Protein AF-W4LMB6-F1 (afdb_monomer_lite)

Structure (mmCIF, N/CA/C/O backbone):
data_AF-W4LMB6-F1
#
_entry.id   AF-W4LMB6-F1
#
loop_
_atom_site.group_PDB
_atom_site.id
_atom_site.type_symbol
_atom_site.label_atom_id
_atom_site.label_alt_id
_atom_site.label_comp_id
_atom_site.label_asym_id
_atom_site.label_entity_id
_atom_site.label_seq_id
_atom_site.pdbx_PDB_ins_code
_atom_site.Cartn_x
_atom_site.Cartn_y
_atom_site.Cartn_z
_atom_site.occupancy
_atom_site.B_iso_or_equiv
_atom_site.auth_seq_id
_atom_site.auth_comp_id
_atom_site.auth_asym_id
_atom_site.auth_atom_id
_atom_site.pdbx_PDB_model_num
ATOM 1 N N . MET A 1 1 ? -28.292 1.364 27.034 1.00 50.06 1 MET A N 1
ATOM 2 C CA . MET A 1 1 ? -26.909 1.868 27.157 1.00 50.06 1 MET A CA 1
ATOM 3 C C . MET A 1 1 ? -25.836 1.058 26.383 1.00 50.06 1 MET A C 1
ATOM 5 O O . MET A 1 1 ? -24.693 1.109 26.807 1.00 50.06 1 MET A O 1
ATOM 9 N N . PRO A 1 2 ? -26.104 0.370 25.244 1.00 60.03 2 PRO A N 1
ATOM 10 C CA . PRO A 1 2 ? -25.030 -0.256 24.447 1.00 60.03 2 PRO A CA 1
ATOM 11 C C . PRO A 1 2 ? -24.402 0.661 23.374 1.00 60.03 2 PRO A C 1
ATOM 13 O O . PRO A 1 2 ? -23.373 0.307 22.815 1.00 60.03 2 PRO A O 1
ATOM 16 N N . SER A 1 3 ? -24.998 1.826 23.082 1.00 59.38 3 SER A N 1
ATOM 17 C CA . SER A 1 3 ? -24.545 2.710 21.992 1.00 59.38 3 SER A CA 1
ATOM 18 C C . SER A 1 3 ? -23.188 3.367 22.264 1.00 59.38 3 SER A C 1
ATOM 20 O O . SER A 1 3 ? -22.364 3.428 21.360 1.00 59.38 3 SER A O 1
ATOM 22 N N . ASP A 1 4 ? -22.939 3.815 23.500 1.00 62.34 4 ASP A N 1
ATOM 23 C CA . ASP A 1 4 ? -21.721 4.573 23.833 1.00 62.34 4 ASP A CA 1
ATOM 24 C C . ASP A 1 4 ? -20.469 3.681 23.869 1.00 62.34 4 ASP A C 1
ATOM 26 O O . ASP A 1 4 ? -19.385 4.099 23.470 1.00 62.34 4 ASP A O 1
ATOM 30 N N . ALA A 1 5 ? -20.618 2.421 24.294 1.00 66.69 5 ALA A N 1
ATOM 31 C CA . ALA A 1 5 ? -19.507 1.473 24.380 1.00 66.69 5 ALA A CA 1
ATOM 32 C C . ALA A 1 5 ? -18.958 1.094 22.994 1.00 66.69 5 ALA A C 1
ATOM 34 O O . ALA A 1 5 ? -17.744 1.053 22.806 1.00 66.69 5 ALA A O 1
ATOM 35 N N . MET A 1 6 ? -19.842 0.881 22.010 1.00 66.00 6 MET A N 1
ATOM 36 C CA . MET A 1 6 ? -19.422 0.529 20.650 1.00 66.00 6 MET A CA 1
ATOM 37 C C . MET A 1 6 ? -18.790 1.708 19.901 1.00 66.00 6 MET A C 1
ATOM 39 O O . MET A 1 6 ? -17.888 1.495 19.095 1.00 66.00 6 MET A O 1
ATOM 43 N N . SER A 1 7 ? -19.205 2.950 20.184 1.00 70.50 7 SER A N 1
ATOM 44 C CA . SER A 1 7 ? -18.529 4.131 19.630 1.00 70.50 7 SER A CA 1
ATOM 45 C C . SER A 1 7 ? -17.111 4.302 20.181 1.00 70.50 7 SER A C 1
ATOM 47 O O . SER A 1 7 ? -16.213 4.675 19.433 1.00 70.50 7 SER A O 1
ATOM 49 N N . THR A 1 8 ? -16.874 3.974 21.458 1.00 77.75 8 THR A N 1
ATOM 50 C CA . THR A 1 8 ? -15.531 4.040 22.060 1.00 77.75 8 THR A CA 1
ATOM 51 C C . THR A 1 8 ? -14.593 2.973 21.496 1.00 77.75 8 THR A C 1
ATOM 53 O O . THR A 1 8 ? -13.428 3.258 21.226 1.00 77.75 8 THR A O 1
ATOM 56 N N . GLU A 1 9 ? -15.091 1.754 21.284 1.00 79.81 9 GLU A N 1
ATOM 57 C CA . GLU A 1 9 ? -14.325 0.676 20.646 1.00 79.81 9 GLU A CA 1
ATOM 58 C C . GLU A 1 9 ? -13.935 1.046 19.207 1.00 79.81 9 GLU A C 1
ATOM 60 O O . GLU A 1 9 ? -12.780 0.884 18.807 1.00 79.81 9 GLU A O 1
ATOM 65 N N . TYR A 1 10 ? -14.872 1.654 18.472 1.00 80.62 10 TYR A N 1
ATOM 66 C CA . TYR A 1 10 ? -14.645 2.165 17.124 1.00 80.62 10 TYR A CA 1
ATOM 67 C C . TYR A 1 10 ? -13.550 3.248 17.083 1.00 80.62 10 TYR A C 1
ATOM 69 O O . TYR A 1 10 ? -12.602 3.160 16.296 1.00 80.62 10 TYR A O 1
ATOM 77 N N . GLU A 1 11 ? -13.660 4.275 17.931 1.00 82.25 11 GLU A N 1
ATOM 78 C CA . GLU A 1 11 ? -12.673 5.361 18.015 1.00 82.25 11 GLU A CA 1
ATOM 79 C C . GLU A 1 11 ? -11.286 4.834 18.395 1.00 82.25 11 GLU A C 1
ATOM 81 O O . GLU A 1 11 ? -10.291 5.209 17.773 1.00 82.25 11 GLU A O 1
ATOM 86 N N . SER A 1 12 ? -11.219 3.892 19.340 1.00 85.50 12 SER A N 1
ATOM 87 C CA . SER A 1 12 ? -9.957 3.279 19.750 1.00 85.50 12 SER A CA 1
ATOM 88 C C . SER A 1 12 ? -9.284 2.505 18.613 1.00 85.50 12 SER A C 1
ATOM 90 O O . SER A 1 12 ? -8.061 2.585 18.475 1.00 85.50 12 SER A O 1
ATOM 92 N N . ALA A 1 13 ? -10.046 1.774 17.793 1.00 85.81 13 ALA A N 1
ATOM 93 C CA . ALA A 1 13 ? -9.509 1.062 16.635 1.00 85.81 13 ALA A CA 1
ATOM 94 C C . ALA A 1 13 ? -9.001 2.030 15.554 1.00 85.81 13 ALA A C 1
ATOM 96 O O . ALA A 1 13 ? -7.941 1.808 14.964 1.00 85.81 13 ALA A O 1
ATOM 97 N N . LEU A 1 14 ? -9.714 3.137 15.327 1.00 86.06 14 LEU A N 1
ATOM 98 C CA . LEU A 1 14 ? -9.310 4.164 14.366 1.00 86.06 14 LEU A CA 1
ATOM 99 C C . LEU A 1 14 ? -8.040 4.908 14.812 1.00 86.06 14 LEU A C 1
ATOM 101 O O . LEU A 1 14 ? -7.151 5.162 13.993 1.00 86.06 14 LEU A O 1
ATOM 105 N N . ASP A 1 15 ? -7.923 5.219 16.101 1.00 87.88 15 ASP A N 1
ATOM 106 C CA . ASP A 1 15 ? -6.721 5.822 16.678 1.00 87.88 15 ASP A CA 1
ATOM 107 C C . ASP A 1 15 ? -5.532 4.862 16.621 1.00 87.88 15 ASP A C 1
ATOM 109 O O . ASP A 1 15 ? -4.425 5.270 16.255 1.00 87.88 15 ASP A O 1
ATOM 113 N N . HIS A 1 16 ? -5.756 3.573 16.900 1.00 87.75 16 HIS A N 1
ATOM 114 C CA . HIS A 1 16 ? -4.726 2.549 16.761 1.00 87.75 16 HIS A CA 1
ATOM 115 C C . HIS A 1 16 ? -4.237 2.441 15.314 1.00 87.75 16 HIS A C 1
ATOM 117 O O . HIS A 1 16 ? -3.032 2.518 15.070 1.00 87.75 16 HIS A O 1
ATOM 123 N N . TYR A 1 17 ? -5.160 2.358 14.351 1.00 89.62 17 TYR A N 1
ATOM 124 C CA . TYR A 1 17 ? -4.834 2.321 12.926 1.00 89.62 17 TYR A CA 1
ATOM 125 C C . TYR A 1 17 ? -4.057 3.571 12.483 1.00 89.62 17 TYR A C 1
ATOM 127 O O . TYR A 1 17 ? -3.024 3.475 11.818 1.00 89.62 17 TYR A O 1
ATOM 135 N N . THR A 1 18 ? -4.486 4.750 12.936 1.00 88.75 18 THR A N 1
ATOM 136 C CA . THR A 1 18 ? -3.795 6.019 12.670 1.00 88.75 18 THR A CA 1
ATOM 137 C C . THR A 1 18 ? -2.376 6.021 13.243 1.00 88.75 18 THR A C 1
ATOM 139 O O . THR A 1 18 ? -1.437 6.479 12.584 1.00 88.75 18 THR A O 1
ATOM 142 N N . PHE A 1 19 ? -2.196 5.505 14.460 1.00 88.25 19 PHE A N 1
ATOM 143 C CA . PHE A 1 19 ? -0.904 5.439 15.137 1.00 88.25 19 PHE A CA 1
ATOM 144 C C . PHE A 1 19 ? 0.075 4.504 14.420 1.00 88.25 19 PHE A C 1
ATOM 146 O O . PHE A 1 19 ? 1.196 4.921 14.117 1.00 88.25 19 PHE A O 1
ATOM 153 N N . VAL A 1 20 ? -0.339 3.272 14.100 1.00 88.88 20 VAL A N 1
ATOM 154 C CA . VAL A 1 20 ? 0.537 2.304 13.418 1.00 88.88 20 VAL A CA 1
ATOM 155 C C . VAL A 1 20 ? 0.901 2.778 12.012 1.00 88.88 20 VAL A C 1
ATOM 157 O O . VAL A 1 20 ? 2.073 2.736 11.643 1.00 88.88 20 VAL A O 1
ATOM 160 N N . LEU A 1 21 ? -0.055 3.348 11.267 1.00 87.00 21 LEU A N 1
ATOM 161 C CA . LEU A 1 21 ? 0.188 3.870 9.921 1.00 87.00 21 LEU A CA 1
ATOM 162 C C . LEU A 1 21 ? 1.118 5.093 9.937 1.00 87.00 21 LEU A C 1
ATOM 164 O O . LEU A 1 21 ? 1.965 5.258 9.061 1.00 87.00 21 LEU A O 1
ATOM 168 N N . ARG A 1 22 ? 1.011 5.953 10.957 1.00 85.94 22 ARG A N 1
ATOM 169 C CA . ARG A 1 22 ? 1.934 7.081 11.140 1.00 85.94 22 ARG A CA 1
ATOM 170 C C . ARG A 1 22 ? 3.346 6.606 11.484 1.00 85.94 22 ARG A C 1
ATOM 172 O O . ARG A 1 22 ? 4.308 7.139 10.934 1.00 85.94 22 ARG A O 1
ATOM 179 N N . ASN A 1 23 ? 3.485 5.609 12.350 1.00 81.69 23 ASN A N 1
ATOM 180 C CA . ASN A 1 23 ? 4.799 5.075 12.714 1.00 81.69 23 ASN A CA 1
ATOM 181 C C . ASN A 1 23 ? 5.459 4.318 11.558 1.00 81.69 23 ASN A C 1
ATOM 183 O O . ASN A 1 23 ? 6.680 4.353 11.438 1.00 81.69 23 ASN A O 1
ATOM 187 N N . PHE A 1 24 ? 4.662 3.733 10.661 1.00 77.69 24 PHE A N 1
ATOM 188 C CA . PHE A 1 24 ? 5.144 3.133 9.418 1.00 77.69 24 PHE A CA 1
ATOM 189 C C . PHE A 1 24 ? 5.779 4.167 8.461 1.00 77.69 24 PHE A C 1
ATOM 191 O O . PHE A 1 24 ? 6.682 3.838 7.700 1.00 77.69 24 PHE A O 1
ATOM 198 N N . SER A 1 25 ? 5.354 5.438 8.528 1.00 60.78 25 SER A N 1
ATOM 199 C CA . SER A 1 25 ? 5.779 6.520 7.615 1.00 60.78 25 SER A CA 1
ATOM 200 C C . SER A 1 25 ? 7.073 7.261 8.002 1.00 60.78 25 SER A C 1
ATOM 202 O O . SER A 1 25 ? 7.433 8.259 7.374 1.00 60.78 25 SER A O 1
ATOM 204 N N . SER A 1 26 ? 7.790 6.813 9.036 1.00 53.84 26 SER A N 1
ATOM 205 C CA . SER A 1 26 ? 8.976 7.522 9.536 1.00 53.84 26 SER A CA 1
ATOM 206 C C . SER A 1 26 ? 10.252 6.996 8.877 1.00 53.84 26 SER A C 1
ATOM 208 O O . SER A 1 26 ? 10.733 5.916 9.191 1.00 53.84 26 SER A O 1
ATOM 210 N N . VAL A 1 27 ? 10.767 7.781 7.931 1.00 53.72 27 VAL A N 1
ATOM 211 C CA . VAL A 1 27 ? 12.018 7.596 7.177 1.00 53.72 27 VAL A CA 1
ATOM 212 C C . VAL A 1 27 ? 13.129 6.908 7.985 1.00 53.72 27 VAL A C 1
ATOM 214 O O . VAL A 1 27 ? 13.546 7.439 9.006 1.00 53.72 27 VAL A O 1
ATOM 217 N N . MET A 1 28 ? 13.648 5.806 7.429 1.00 47.78 28 MET A N 1
ATOM 218 C CA . MET A 1 28 ? 14.809 4.999 7.840 1.00 47.78 28 MET A CA 1
ATOM 219 C C . MET A 1 28 ? 14.908 4.613 9.333 1.00 47.78 28 MET A C 1
ATOM 221 O O . MET A 1 28 ? 15.062 5.473 10.198 1.00 47.78 28 MET A O 1
ATOM 225 N N . PRO A 1 29 ? 15.007 3.309 9.649 1.00 61.97 29 PRO A N 1
ATOM 226 C CA . PRO A 1 29 ? 15.225 2.176 8.739 1.00 61.97 29 PRO A CA 1
ATOM 227 C C . PRO A 1 29 ? 13.969 1.751 7.959 1.00 61.97 29 PRO A C 1
ATOM 229 O O . PRO A 1 29 ? 12.874 2.246 8.209 1.00 61.97 29 PRO A O 1
ATOM 232 N N . MET A 1 30 ? 14.158 0.873 6.964 1.00 66.62 30 MET A N 1
ATOM 233 C CA . MET A 1 30 ? 13.052 0.190 6.279 1.00 66.62 30 MET A CA 1
ATOM 234 C C . MET A 1 30 ? 12.097 -0.415 7.321 1.00 66.62 30 MET A C 1
ATOM 236 O O . MET A 1 30 ? 12.593 -0.981 8.302 1.00 66.62 30 MET A O 1
ATOM 240 N N . PRO A 1 31 ? 10.769 -0.314 7.125 1.00 72.44 31 PRO A N 1
ATOM 241 C CA . PRO A 1 31 ? 9.811 -0.898 8.050 1.00 72.44 31 PRO A CA 1
ATOM 242 C C . PRO A 1 31 ? 10.060 -2.395 8.222 1.00 72.44 31 PRO A C 1
ATOM 244 O O . PRO A 1 31 ? 10.365 -3.092 7.253 1.00 72.44 31 PRO A O 1
ATOM 247 N N . THR A 1 32 ? 9.946 -2.889 9.451 1.00 82.12 32 THR A N 1
ATOM 248 C CA . THR A 1 32 ? 10.093 -4.321 9.729 1.00 82.12 32 THR A CA 1
ATOM 249 C C . THR A 1 32 ? 8.855 -5.097 9.282 1.00 82.12 32 THR A C 1
ATOM 251 O O . THR A 1 32 ? 7.757 -4.546 9.176 1.00 82.12 32 THR A O 1
ATOM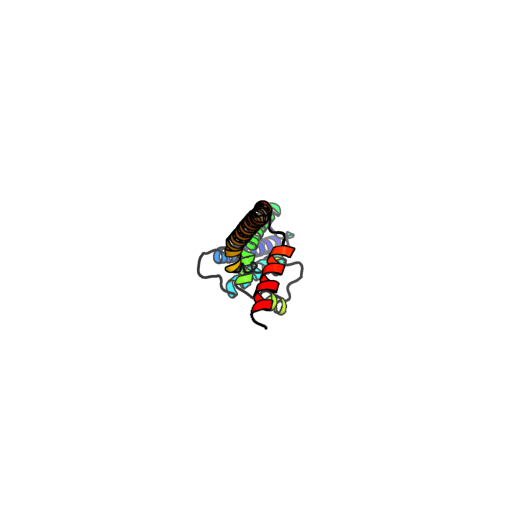 254 N N . GLU A 1 33 ? 9.016 -6.405 9.080 1.00 84.88 33 GLU A N 1
ATOM 255 C CA . GLU A 1 33 ? 7.902 -7.329 8.833 1.00 84.88 33 GLU A CA 1
ATOM 256 C C . GLU A 1 33 ? 6.797 -7.185 9.896 1.00 84.88 33 GLU A C 1
ATOM 258 O O . GLU A 1 33 ? 5.624 -7.046 9.568 1.00 84.88 33 GLU A O 1
ATOM 263 N N . GLU A 1 34 ? 7.156 -7.105 11.178 1.00 86.06 34 GLU A N 1
ATOM 264 C CA . GLU A 1 34 ? 6.181 -6.918 12.262 1.00 86.06 34 GLU A CA 1
ATOM 265 C C . GLU A 1 34 ? 5.385 -5.610 12.128 1.00 86.06 34 GLU A C 1
ATOM 267 O O . GLU A 1 34 ? 4.180 -5.586 12.381 1.00 86.06 34 GLU A O 1
ATOM 272 N N . GLN A 1 35 ? 6.028 -4.524 11.688 1.00 86.19 35 GLN A N 1
ATOM 273 C CA . GLN A 1 35 ? 5.354 -3.245 11.467 1.00 86.19 35 GLN A CA 1
ATOM 274 C C . GLN A 1 35 ? 4.380 -3.326 10.292 1.00 86.19 35 GLN A C 1
ATOM 276 O O . GLN A 1 35 ? 3.241 -2.880 10.424 1.00 86.19 35 GLN A O 1
ATOM 281 N N . ALA A 1 36 ? 4.791 -3.936 9.177 1.00 88.06 36 ALA A N 1
ATOM 282 C CA . ALA A 1 36 ? 3.915 -4.173 8.032 1.00 88.06 36 ALA A CA 1
ATOM 283 C C . ALA A 1 36 ? 2.692 -5.017 8.429 1.00 88.06 36 ALA A C 1
ATOM 285 O O . ALA A 1 36 ? 1.561 -4.636 8.129 1.00 88.06 36 ALA A O 1
ATOM 286 N N . LEU A 1 37 ? 2.898 -6.101 9.185 1.00 87.94 37 LEU A N 1
ATOM 287 C CA . LEU A 1 37 ? 1.811 -6.949 9.675 1.00 87.94 37 LEU A CA 1
ATOM 288 C C . LEU A 1 37 ? 0.871 -6.186 10.616 1.00 87.94 37 LEU A C 1
ATOM 290 O O . LEU A 1 37 ? -0.346 -6.286 10.480 1.00 87.94 37 LEU A O 1
ATOM 294 N N . SER A 1 38 ? 1.418 -5.384 11.536 1.00 88.69 38 SER A N 1
ATOM 295 C CA . SER A 1 38 ? 0.616 -4.602 12.487 1.00 88.69 38 SER A CA 1
ATOM 296 C C . SER A 1 38 ? -0.330 -3.616 11.795 1.00 88.69 38 SER A C 1
ATOM 298 O O . SER A 1 38 ? -1.462 -3.437 12.238 1.00 88.69 38 SER A O 1
ATOM 300 N N . VAL A 1 39 ? 0.094 -3.023 10.674 1.00 90.50 39 VAL A N 1
ATOM 301 C CA . VAL A 1 39 ? -0.733 -2.102 9.883 1.00 90.50 39 VAL A CA 1
ATOM 302 C C . VAL A 1 39 ? -1.889 -2.841 9.204 1.00 90.50 39 VAL A C 1
ATOM 304 O O . VAL A 1 39 ? -3.015 -2.343 9.219 1.00 90.50 39 VAL A O 1
ATOM 307 N N . LEU A 1 40 ? -1.633 -4.028 8.641 1.00 90.50 40 LEU A N 1
ATOM 308 C CA . LEU A 1 40 ? -2.666 -4.842 7.989 1.00 90.50 40 LEU A CA 1
ATOM 309 C C . LEU A 1 40 ? -3.693 -5.357 9.006 1.00 90.50 40 LEU A C 1
ATOM 311 O O . LEU A 1 40 ? -4.893 -5.205 8.791 1.00 90.50 40 LEU A O 1
ATOM 315 N N . LEU A 1 41 ? -3.232 -5.860 10.154 1.00 90.06 41 LEU A N 1
ATOM 316 C CA . LEU A 1 41 ? -4.112 -6.330 11.228 1.00 90.06 41 LEU A CA 1
ATOM 317 C C . LEU A 1 41 ? -4.931 -5.195 11.855 1.00 90.06 41 LEU A C 1
ATOM 319 O O . LEU A 1 41 ? -6.101 -5.386 12.177 1.00 90.06 41 LEU A O 1
ATOM 323 N N . ALA A 1 42 ? -4.362 -3.994 11.996 1.00 89.75 42 ALA A N 1
ATOM 324 C CA . ALA A 1 42 ? -5.121 -2.835 12.464 1.00 89.75 42 ALA A CA 1
ATOM 325 C C . ALA A 1 42 ? -6.246 -2.453 11.486 1.00 89.75 42 ALA A C 1
ATOM 327 O O . ALA A 1 42 ? -7.318 -2.020 11.913 1.00 89.75 42 ALA A O 1
ATOM 328 N N . ARG A 1 43 ? -6.030 -2.642 10.175 1.00 90.31 43 ARG A N 1
ATOM 329 C CA . ARG A 1 43 ? -7.069 -2.419 9.164 1.00 90.31 43 ARG A CA 1
ATOM 330 C C . ARG A 1 43 ? -8.154 -3.496 9.190 1.00 90.31 43 ARG A C 1
ATOM 332 O O . ARG A 1 43 ? -9.324 -3.149 8.997 1.00 90.31 43 ARG A O 1
ATOM 339 N N . ASP A 1 44 ? -7.774 -4.748 9.449 1.00 89.06 44 ASP A N 1
ATOM 340 C CA . ASP A 1 44 ? -8.703 -5.868 9.640 1.00 89.06 44 ASP A CA 1
ATOM 341 C C . ASP A 1 44 ? -9.600 -5.629 10.860 1.00 89.06 44 ASP A C 1
ATOM 343 O O . ASP A 1 44 ? -10.821 -5.676 10.737 1.00 89.06 44 ASP A O 1
ATOM 347 N N . ALA A 1 45 ? -9.019 -5.247 12.003 1.00 86.56 45 ALA A N 1
ATOM 348 C CA . ALA A 1 45 ? -9.774 -4.923 13.214 1.00 86.56 45 ALA A CA 1
ATOM 349 C C . ALA A 1 45 ? -10.813 -3.817 12.964 1.00 86.56 45 ALA A C 1
ATOM 351 O O . ALA A 1 45 ? -11.946 -3.904 13.423 1.00 86.56 45 ALA A O 1
ATOM 352 N N . LEU A 1 46 ? -10.467 -2.802 12.164 1.00 85.50 46 LEU A N 1
ATOM 353 C CA . LEU A 1 46 ? -11.391 -1.724 11.804 1.00 85.50 46 LEU A CA 1
ATOM 354 C C . LEU A 1 46 ? -12.536 -2.188 10.886 1.00 85.50 46 LEU A C 1
ATOM 356 O O . LEU A 1 46 ? -13.596 -1.569 10.860 1.00 85.50 46 LEU A O 1
ATOM 360 N N . ARG A 1 47 ? -12.325 -3.255 10.105 1.00 85.44 47 ARG A N 1
ATOM 361 C CA . ARG A 1 47 ? -13.344 -3.854 9.232 1.00 85.44 47 ARG A CA 1
ATOM 362 C C . ARG A 1 47 ? -14.330 -4.723 10.011 1.00 85.44 47 ARG A C 1
ATOM 364 O O . ARG A 1 47 ? -15.482 -4.813 9.594 1.00 85.44 47 ARG A O 1
ATOM 371 N N . GLU A 1 48 ? -13.900 -5.342 11.107 1.00 83.56 48 GLU A N 1
ATOM 372 C CA . GLU A 1 48 ? -14.772 -6.154 11.966 1.00 83.56 48 GLU A CA 1
ATOM 373 C C . GLU A 1 48 ? -15.822 -5.312 12.705 1.00 83.56 48 GLU A C 1
ATOM 375 O O . GLU A 1 48 ? -16.887 -5.824 13.057 1.00 83.56 48 GLU A O 1
ATOM 380 N N . ILE A 1 49 ? -15.568 -4.012 12.892 1.00 81.06 49 ILE A N 1
ATOM 381 C CA . ILE A 1 49 ? -16.504 -3.120 13.577 1.00 81.06 49 ILE A CA 1
ATOM 382 C C . ILE A 1 49 ? -17.584 -2.624 12.593 1.00 81.06 49 ILE A C 1
ATOM 384 O O . ILE A 1 49 ? -17.254 -2.048 11.551 1.00 81.06 49 ILE A O 1
ATOM 388 N N . PRO A 1 50 ? -18.887 -2.807 12.892 1.00 73.44 50 PRO A N 1
ATOM 389 C CA . PRO A 1 50 ? -19.959 -2.410 11.985 1.00 73.44 50 PRO A CA 1
ATOM 390 C C . PRO A 1 50 ? -19.998 -0.890 11.751 1.00 73.44 50 PRO A C 1
ATOM 392 O O . PRO A 1 50 ? -19.899 -0.121 12.704 1.00 73.44 50 PRO A O 1
ATOM 395 N N . PRO A 1 51 ? -20.264 -0.415 10.521 1.00 66.44 51 PRO A N 1
ATOM 396 C CA . PRO A 1 51 ? -20.316 1.019 10.217 1.00 66.44 51 PRO A CA 1
ATOM 397 C C . PRO A 1 51 ? -21.459 1.761 10.933 1.00 66.44 51 PRO A C 1
ATOM 399 O O . PRO A 1 51 ? -21.415 2.982 11.060 1.00 66.44 51 PRO A O 1
ATOM 402 N N . GLU A 1 52 ? -22.475 1.042 11.421 1.00 67.25 52 GLU A N 1
ATOM 403 C CA . GLU A 1 52 ? -23.585 1.596 12.211 1.00 67.25 52 GLU A CA 1
ATOM 404 C C . GLU A 1 52 ? -23.155 2.091 13.600 1.00 67.25 52 GLU A C 1
ATOM 406 O O . GLU A 1 52 ? -23.888 2.850 14.232 1.00 67.25 52 GLU A O 1
ATOM 411 N N . THR A 1 53 ? -21.971 1.693 14.076 1.00 65.81 53 THR A N 1
ATOM 412 C CA . THR A 1 53 ? -21.434 2.122 15.375 1.00 65.81 53 THR A CA 1
ATOM 413 C C . THR A 1 53 ? -20.594 3.397 15.279 1.00 65.81 53 THR A C 1
ATOM 415 O O . THR A 1 53 ? -20.216 3.959 16.308 1.00 65.81 53 THR A O 1
ATOM 418 N N . ALA A 1 54 ? -20.327 3.881 14.059 1.00 63.47 54 ALA A N 1
ATOM 419 C CA . ALA A 1 54 ? -19.481 5.039 13.825 1.00 63.47 54 ALA A CA 1
ATOM 420 C C . ALA A 1 54 ? -20.231 6.360 14.111 1.00 63.47 54 ALA A C 1
ATOM 422 O O . ALA A 1 54 ? -21.236 6.665 13.454 1.00 63.47 54 ALA A O 1
ATOM 423 N N . PRO A 1 55 ? -19.744 7.199 15.045 1.00 63.31 55 PRO A N 1
ATOM 424 C CA . PRO A 1 55 ? -20.333 8.507 15.297 1.00 63.31 55 PRO A CA 1
ATOM 425 C C . PRO A 1 55 ? -20.113 9.427 14.086 1.00 63.31 55 PRO A C 1
ATOM 427 O O . PRO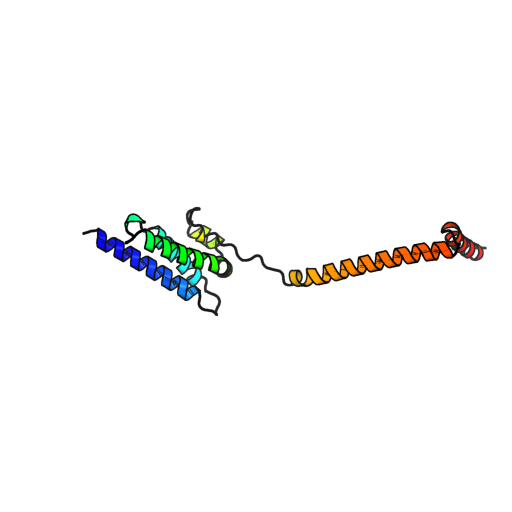 A 1 55 ? -18.988 9.754 13.719 1.00 63.31 55 PRO A O 1
ATOM 430 N N . GLY A 1 56 ? -21.204 9.853 13.440 1.00 69.56 56 GLY A N 1
ATOM 431 C CA . GLY A 1 56 ? -21.142 10.740 12.274 1.00 69.56 56 GLY A CA 1
ATOM 432 C C . GLY A 1 56 ? -20.559 10.058 11.032 1.00 69.56 56 GLY A C 1
ATOM 433 O O . GLY A 1 56 ? -19.447 10.377 10.607 1.00 69.56 56 GLY A O 1
ATOM 434 N N . ALA A 1 57 ? -21.351 9.171 10.417 1.00 68.75 57 ALA A N 1
ATOM 435 C CA . ALA A 1 57 ? -20.979 8.330 9.272 1.00 68.75 57 ALA A CA 1
ATOM 436 C C . ALA A 1 57 ? -20.167 9.046 8.172 1.00 68.75 57 ALA A C 1
ATOM 438 O O . ALA A 1 57 ? -19.224 8.474 7.635 1.00 68.75 57 ALA A O 1
ATOM 439 N N . THR A 1 58 ? -20.482 10.308 7.861 1.00 76.62 58 THR A N 1
ATOM 440 C CA . THR A 1 58 ? -19.785 11.081 6.819 1.00 76.62 58 THR A CA 1
ATOM 441 C C . THR A 1 58 ? -18.370 11.508 7.215 1.00 76.62 58 THR A C 1
ATOM 443 O O . THR A 1 58 ? -17.439 11.335 6.432 1.00 76.62 58 THR A O 1
ATOM 446 N N . ALA A 1 59 ? -18.188 12.077 8.413 1.00 77.19 59 ALA A N 1
ATOM 447 C CA . ALA A 1 59 ? -16.870 12.523 8.880 1.00 77.19 59 ALA A CA 1
ATOM 448 C C . ALA A 1 59 ? -15.937 11.326 9.102 1.00 77.19 59 ALA A C 1
ATOM 450 O O . ALA A 1 59 ? -14.745 11.378 8.800 1.00 77.19 59 ALA A O 1
ATOM 451 N N . TYR A 1 60 ? -16.521 10.228 9.572 1.00 75.75 60 TYR A N 1
ATOM 452 C CA . TYR A 1 60 ? -15.856 8.950 9.701 1.00 75.75 60 TYR A CA 1
ATOM 453 C C . TYR A 1 60 ? -15.416 8.380 8.341 1.00 75.75 60 TYR A C 1
ATOM 455 O O . TYR A 1 60 ? -14.233 8.093 8.159 1.00 75.75 60 TYR A O 1
ATOM 463 N N . ALA A 1 61 ? -16.331 8.268 7.372 1.00 80.00 61 ALA A N 1
ATOM 464 C CA . ALA A 1 61 ? -16.006 7.748 6.046 1.00 80.00 61 ALA A CA 1
ATOM 465 C C . ALA A 1 61 ? -14.891 8.567 5.383 1.00 80.00 61 ALA A C 1
ATOM 467 O O . ALA A 1 61 ? -13.981 7.992 4.793 1.00 80.00 61 ALA A O 1
ATOM 468 N N . ALA A 1 62 ? -14.909 9.894 5.545 1.00 82.88 62 ALA A N 1
ATOM 469 C CA . ALA A 1 62 ? -13.845 10.764 5.055 1.00 82.88 62 ALA A CA 1
ATOM 470 C C . ALA A 1 62 ? -12.475 10.425 5.673 1.00 82.88 62 ALA A C 1
ATOM 472 O O . ALA A 1 62 ? -11.498 10.291 4.939 1.00 82.88 62 ALA A O 1
ATOM 473 N N . ARG A 1 63 ? -12.401 10.221 6.998 1.00 84.25 63 ARG A N 1
ATOM 474 C CA . ARG A 1 63 ? -11.150 9.815 7.663 1.00 84.25 63 ARG A CA 1
ATOM 475 C C . ARG A 1 63 ? -10.673 8.437 7.229 1.00 84.25 63 ARG A C 1
ATOM 477 O O . ARG A 1 63 ? -9.479 8.252 7.023 1.00 84.25 63 ARG A O 1
ATOM 484 N N . LEU A 1 64 ? -11.583 7.473 7.097 1.00 86.50 64 LEU A N 1
ATOM 485 C CA . LEU A 1 64 ? -11.218 6.138 6.633 1.00 86.50 64 LEU A CA 1
ATOM 486 C C . LEU A 1 64 ? -10.648 6.189 5.214 1.00 86.50 64 LEU A C 1
ATOM 488 O O . LEU A 1 64 ? -9.619 5.576 4.961 1.00 86.50 64 LEU A O 1
ATOM 492 N N . ILE A 1 65 ? -11.282 6.949 4.315 1.00 86.44 65 ILE A N 1
ATOM 493 C CA . ILE A 1 65 ? -10.803 7.146 2.942 1.00 86.44 65 ILE A CA 1
ATOM 494 C C . ILE A 1 65 ? -9.399 7.755 2.947 1.00 86.44 65 ILE A C 1
ATOM 496 O O . ILE A 1 65 ? -8.520 7.238 2.267 1.00 86.44 65 ILE A O 1
ATOM 500 N N . GLU A 1 66 ? -9.160 8.797 3.747 1.00 89.31 66 GLU A N 1
ATOM 501 C CA . GLU A 1 66 ? -7.840 9.429 3.864 1.00 89.31 66 GLU A CA 1
ATOM 502 C C . GLU A 1 66 ? -6.769 8.441 4.364 1.00 89.31 66 GLU A C 1
ATOM 504 O O . GLU A 1 66 ? -5.662 8.376 3.824 1.00 89.31 66 GLU A O 1
ATOM 509 N N . LEU A 1 67 ? -7.087 7.640 5.385 1.00 89.69 67 LEU A N 1
ATOM 510 C CA . LEU A 1 67 ? -6.165 6.632 5.910 1.00 89.69 67 LEU A CA 1
ATOM 511 C C . LEU A 1 67 ? -5.921 5.499 4.901 1.00 89.69 67 LEU A C 1
ATOM 513 O O . LEU A 1 67 ? -4.775 5.089 4.724 1.00 89.69 67 LEU A O 1
ATOM 517 N N . ASP A 1 68 ? -6.955 5.047 4.189 1.00 91.00 68 ASP A N 1
ATOM 518 C CA . ASP A 1 68 ? -6.850 4.019 3.149 1.00 91.00 68 ASP A CA 1
ATOM 519 C C . ASP A 1 68 ? -6.032 4.521 1.943 1.00 91.00 68 ASP A C 1
ATOM 521 O O . ASP A 1 68 ? -5.239 3.769 1.371 1.00 91.00 68 ASP A O 1
ATOM 525 N N . GLU A 1 69 ? -6.158 5.796 1.564 1.00 88.94 69 GLU A N 1
ATOM 526 C CA . GLU A 1 69 ? -5.300 6.432 0.555 1.00 88.94 69 GLU A CA 1
ATOM 527 C C . GLU A 1 69 ? -3.836 6.451 0.997 1.00 88.94 69 GLU A C 1
ATOM 529 O O . GLU A 1 69 ? -2.943 6.092 0.225 1.00 88.94 69 GLU A O 1
ATOM 534 N N . ARG A 1 70 ? -3.579 6.802 2.259 1.00 87.88 70 ARG A N 1
ATOM 535 C CA . ARG A 1 70 ? -2.230 6.754 2.832 1.00 87.88 70 ARG A CA 1
ATOM 536 C C . ARG A 1 70 ? -1.691 5.329 2.882 1.00 87.88 70 ARG A C 1
ATOM 538 O O . ARG A 1 70 ? -0.520 5.130 2.578 1.00 87.88 70 ARG A O 1
ATOM 545 N N . LEU A 1 71 ? -2.514 4.334 3.209 1.00 89.88 71 LEU A N 1
ATOM 546 C CA . LEU A 1 71 ? -2.111 2.929 3.184 1.00 89.88 71 LEU A CA 1
ATOM 547 C C . LEU A 1 71 ? -1.716 2.486 1.771 1.00 89.88 71 LEU A C 1
ATOM 549 O O . LEU A 1 71 ? -0.669 1.867 1.602 1.00 89.88 71 LEU A O 1
ATOM 553 N N . LYS A 1 72 ? -2.486 2.869 0.744 1.00 89.31 72 LYS A N 1
ATOM 554 C CA . LYS A 1 72 ? -2.152 2.587 -0.664 1.00 89.31 72 LYS A CA 1
ATOM 555 C C . LYS A 1 72 ? -0.805 3.170 -1.075 1.00 89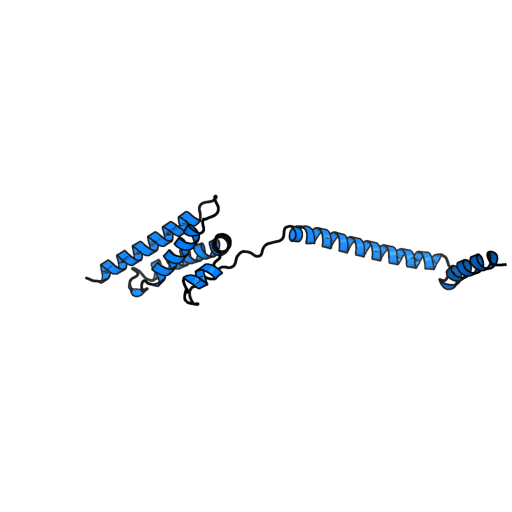.31 72 LYS A C 1
ATOM 557 O O . LYS A 1 72 ? -0.041 2.489 -1.748 1.00 89.31 72 LYS A O 1
ATOM 562 N N . GLN A 1 73 ? -0.484 4.388 -0.636 1.00 87.25 73 GLN A N 1
ATOM 563 C CA . GLN A 1 73 ? 0.824 5.007 -0.898 1.00 87.25 73 GLN A CA 1
ATOM 564 C C . GLN A 1 73 ? 1.992 4.206 -0.300 1.00 87.25 73 GLN A C 1
ATOM 566 O O . GLN A 1 73 ? 3.105 4.275 -0.810 1.00 87.25 73 GLN A O 1
ATOM 571 N N . HIS A 1 74 ? 1.740 3.438 0.761 1.00 86.31 74 HIS A N 1
ATOM 572 C CA . HIS A 1 74 ? 2.733 2.596 1.426 1.00 86.31 74 HIS A CA 1
ATOM 573 C C . HIS A 1 74 ? 2.697 1.133 0.956 1.00 86.31 74 HIS A C 1
ATOM 575 O O . HIS A 1 74 ? 3.511 0.336 1.419 1.00 86.31 74 HIS A O 1
ATOM 581 N N . GLY A 1 75 ? 1.796 0.774 0.034 1.00 86.56 75 GLY A N 1
ATOM 582 C CA . GLY A 1 75 ? 1.586 -0.603 -0.415 1.00 86.56 75 GLY A CA 1
ATOM 583 C C . GLY A 1 75 ? 2.845 -1.255 -0.985 1.00 86.56 75 GLY A C 1
ATOM 584 O O . GLY A 1 75 ? 3.173 -2.378 -0.610 1.00 86.56 75 GLY A O 1
ATOM 585 N N . GLU A 1 76 ? 3.606 -0.527 -1.808 1.00 85.19 76 GLU A N 1
ATOM 586 C CA . GLU A 1 76 ? 4.880 -1.017 -2.358 1.00 85.19 76 GLU A CA 1
ATOM 587 C C . GLU A 1 76 ? 5.904 -1.306 -1.251 1.00 85.19 76 GLU A C 1
ATOM 589 O O . GLU A 1 76 ? 6.588 -2.326 -1.283 1.00 85.19 76 GLU A O 1
ATOM 594 N N . THR A 1 77 ? 5.983 -0.438 -0.238 1.00 84.50 77 THR A N 1
ATOM 595 C CA . THR A 1 77 ? 6.884 -0.610 0.910 1.00 84.50 77 THR A CA 1
ATOM 596 C C . THR A 1 77 ? 6.473 -1.805 1.766 1.00 84.50 77 THR A C 1
ATOM 598 O O . THR A 1 77 ? 7.336 -2.552 2.216 1.00 84.50 77 THR A O 1
ATOM 601 N N . ILE A 1 78 ? 5.168 -2.017 1.968 1.00 86.56 78 ILE A N 1
ATOM 602 C CA . ILE A 1 78 ? 4.624 -3.179 2.687 1.00 86.56 78 ILE A CA 1
ATOM 603 C C . ILE A 1 78 ? 4.962 -4.471 1.933 1.00 86.56 78 ILE A C 1
ATOM 605 O O . ILE A 1 78 ? 5.477 -5.413 2.532 1.00 86.56 78 ILE A O 1
ATOM 609 N N . ALA A 1 79 ? 4.734 -4.497 0.618 1.00 86.06 79 ALA A N 1
ATOM 610 C CA . ALA A 1 79 ? 5.032 -5.653 -0.224 1.00 86.06 79 ALA A CA 1
ATOM 611 C C . ALA A 1 79 ? 6.541 -5.923 -0.372 1.00 86.06 79 ALA A C 1
ATOM 613 O O . ALA A 1 79 ? 6.944 -7.058 -0.606 1.00 86.06 79 ALA A O 1
ATOM 614 N N . ALA A 1 80 ? 7.384 -4.898 -0.223 1.00 81.88 80 ALA A N 1
ATOM 615 C CA . ALA A 1 80 ? 8.837 -5.048 -0.195 1.00 81.88 80 ALA A CA 1
ATOM 616 C C . ALA A 1 80 ? 9.371 -5.493 1.178 1.00 81.88 80 ALA A C 1
ATOM 618 O O . ALA A 1 80 ? 10.401 -6.163 1.239 1.00 81.88 80 ALA A O 1
ATOM 619 N N . ALA A 1 81 ? 8.704 -5.109 2.270 1.00 80.81 81 ALA A N 1
ATOM 620 C CA . ALA A 1 81 ? 9.108 -5.455 3.630 1.00 80.81 81 ALA A CA 1
ATOM 621 C C . ALA A 1 81 ? 8.755 -6.900 4.009 1.00 80.81 81 ALA A C 1
ATOM 623 O O . ALA A 1 81 ? 9.427 -7.460 4.867 1.00 80.81 81 ALA A O 1
ATOM 624 N N . ALA A 1 82 ? 7.726 -7.494 3.394 1.00 79.12 82 ALA A N 1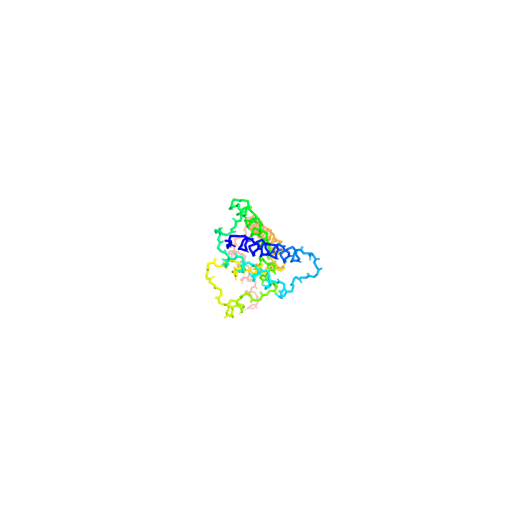
ATOM 625 C CA . ALA A 1 82 ? 7.212 -8.807 3.767 1.00 79.12 82 ALA A CA 1
ATOM 626 C C . ALA A 1 82 ? 6.740 -9.649 2.576 1.00 79.12 82 ALA A C 1
ATOM 628 O O . ALA A 1 82 ? 6.215 -9.140 1.587 1.00 79.12 82 ALA A O 1
ATOM 629 N N . ASN A 1 83 ? 6.835 -10.976 2.713 1.00 84.06 83 ASN A N 1
ATOM 630 C CA . ASN A 1 83 ? 6.255 -11.914 1.753 1.00 84.06 83 ASN A CA 1
ATOM 631 C C . ASN A 1 83 ? 4.741 -12.070 1.988 1.00 84.06 83 ASN A C 1
ATOM 633 O O . ASN A 1 83 ? 4.289 -12.969 2.705 1.00 84.06 83 ASN A O 1
ATOM 637 N N . LEU A 1 84 ? 3.956 -11.195 1.354 1.00 85.19 84 LEU A N 1
ATOM 638 C CA . LEU A 1 84 ? 2.496 -11.187 1.476 1.00 85.19 84 LEU A CA 1
ATOM 639 C C . LEU A 1 84 ? 1.836 -12.497 1.009 1.00 85.19 84 LEU A C 1
ATOM 641 O O . LEU A 1 84 ? 0.784 -12.850 1.536 1.00 85.19 84 LEU A O 1
ATOM 645 N N . ASP A 1 85 ? 2.437 -13.261 0.089 1.00 85.06 85 ASP A N 1
ATOM 646 C CA . ASP A 1 85 ? 1.907 -14.574 -0.317 1.00 85.06 85 ASP A CA 1
ATOM 647 C C . ASP A 1 85 ? 1.973 -15.600 0.825 1.00 85.06 85 ASP A C 1
ATOM 649 O O . ASP A 1 85 ? 1.011 -16.337 1.078 1.00 85.06 85 ASP A O 1
ATOM 653 N N . ALA A 1 86 ? 3.091 -15.627 1.558 1.00 86.12 86 ALA A N 1
ATOM 654 C CA . ALA A 1 86 ? 3.264 -16.507 2.713 1.00 86.12 86 ALA A CA 1
ATOM 655 C C . ALA A 1 86 ? 2.290 -16.148 3.848 1.00 86.12 86 ALA A C 1
ATOM 657 O O . ALA A 1 86 ? 1.724 -17.028 4.506 1.00 86.12 86 ALA A O 1
ATOM 658 N N . TRP A 1 87 ? 2.045 -14.853 4.049 1.00 88.50 87 TRP A N 1
ATOM 659 C CA . TRP A 1 87 ? 1.098 -14.377 5.054 1.00 88.50 87 TRP A CA 1
ATOM 660 C C . TRP A 1 87 ? -0.344 -14.668 4.666 1.00 88.50 87 TRP A C 1
ATOM 662 O O . TRP A 1 87 ? -1.083 -15.204 5.487 1.00 88.50 87 TRP A O 1
ATOM 672 N N . ARG A 1 88 ? -0.732 -14.430 3.406 1.00 88.56 88 ARG A N 1
ATOM 673 C CA . ARG A 1 88 ? -2.063 -14.799 2.901 1.00 88.56 88 ARG A CA 1
ATOM 674 C C . ARG A 1 88 ? -2.334 -16.294 3.043 1.00 88.56 88 ARG A C 1
ATOM 676 O O . ARG A 1 88 ? -3.447 -16.675 3.383 1.00 88.56 88 ARG A O 1
ATOM 683 N N . SER A 1 89 ? -1.319 -17.137 2.861 1.00 87.12 89 SER A N 1
ATOM 684 C CA . SER A 1 89 ? -1.446 -18.589 3.057 1.00 87.12 89 SER A CA 1
ATOM 685 C C . SER A 1 89 ? -1.704 -18.981 4.520 1.00 87.12 89 SER A C 1
ATOM 687 O O . SER A 1 89 ? -2.354 -19.993 4.782 1.00 87.12 89 SER A O 1
ATOM 689 N N . SER A 1 90 ? -1.210 -18.180 5.468 1.00 87.94 90 SER A N 1
ATOM 690 C CA . SER A 1 90 ? -1.308 -18.449 6.909 1.00 87.94 90 SER A CA 1
ATOM 691 C C . SER A 1 90 ? -2.559 -17.827 7.536 1.00 87.94 90 SER A C 1
ATOM 693 O O . SER A 1 90 ? -3.275 -18.496 8.272 1.00 87.94 90 SER A O 1
ATOM 695 N N . VAL A 1 91 ? -2.822 -16.553 7.232 1.00 84.50 91 VAL A N 1
ATOM 696 C CA . VAL A 1 91 ? -3.937 -15.761 7.777 1.00 84.50 91 VAL A CA 1
ATOM 697 C C . VAL A 1 91 ? -5.238 -16.018 7.009 1.00 84.50 91 VAL A C 1
ATOM 699 O O . VAL A 1 91 ? -6.313 -15.894 7.580 1.00 84.50 91 VAL A O 1
ATOM 702 N N . GLN A 1 92 ? -5.147 -16.415 5.733 1.00 85.19 92 GLN A N 1
ATOM 703 C CA . GLN A 1 92 ? -6.286 -16.668 4.840 1.00 85.19 92 GLN A CA 1
ATOM 704 C C . GLN A 1 92 ? -7.314 -15.519 4.823 1.00 85.19 92 GLN A C 1
ATOM 706 O O . GLN A 1 92 ? -8.501 -15.750 5.067 1.00 85.19 92 GLN A O 1
ATOM 711 N N . PRO A 1 93 ? -6.885 -14.272 4.537 1.00 85.69 93 PRO A N 1
ATOM 712 C CA . PRO A 1 93 ? -7.804 -13.145 4.496 1.00 85.69 93 PRO A CA 1
ATOM 713 C C . PRO A 1 93 ? -8.832 -13.311 3.359 1.00 85.69 93 PRO A C 1
ATOM 715 O O . PRO A 1 93 ? -8.504 -13.868 2.302 1.00 85.69 93 PRO A O 1
ATOM 718 N N . PRO A 1 94 ? -10.070 -12.814 3.532 1.00 84.75 94 PRO A N 1
ATOM 719 C CA . PRO A 1 94 ? -11.064 -12.774 2.466 1.00 84.75 94 PRO A CA 1
ATOM 720 C C . PRO A 1 94 ? -10.560 -12.024 1.227 1.00 84.75 94 PRO A C 1
ATOM 722 O O . PRO A 1 94 ? -9.892 -10.998 1.337 1.00 84.75 94 PRO A O 1
ATOM 725 N N . ALA A 1 95 ? -10.971 -12.472 0.037 1.00 82.25 95 ALA A N 1
ATOM 726 C CA . ALA A 1 95 ? -10.567 -11.861 -1.236 1.00 82.25 95 ALA A CA 1
ATOM 727 C C . ALA A 1 95 ? -11.012 -10.391 -1.405 1.00 82.25 95 ALA A C 1
ATOM 729 O O . ALA A 1 95 ? -10.516 -9.686 -2.279 1.00 82.25 95 ALA A O 1
ATOM 730 N N . GLU A 1 96 ? -11.954 -9.917 -0.583 1.00 85.50 96 GLU A N 1
ATOM 731 C CA . GLU A 1 96 ? -12.397 -8.519 -0.566 1.00 85.50 96 GLU A CA 1
ATOM 732 C C . GLU A 1 96 ? -11.403 -7.563 0.120 1.00 85.50 96 GLU A C 1
ATOM 734 O O . GLU A 1 96 ? -11.514 -6.343 -0.035 1.00 85.50 96 GLU A O 1
ATOM 739 N N . PHE A 1 97 ? -10.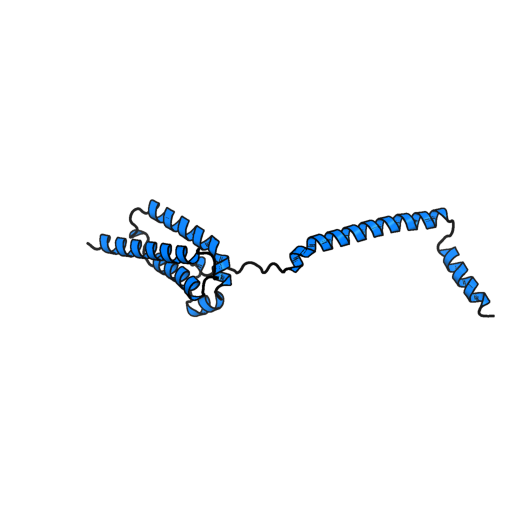414 -8.080 0.854 1.00 89.62 97 PHE A N 1
ATOM 740 C CA . PHE A 1 97 ? -9.468 -7.258 1.604 1.00 89.62 97 PHE A CA 1
ATOM 741 C C . PHE A 1 97 ? -8.280 -6.855 0.729 1.00 89.62 97 PHE A C 1
ATOM 743 O O . PHE A 1 97 ? -7.178 -7.395 0.827 1.00 89.62 97 PHE A O 1
ATOM 750 N N . TRP A 1 98 ? -8.510 -5.865 -0.134 1.00 90.69 98 TRP A N 1
ATOM 751 C CA . TRP A 1 98 ? -7.536 -5.360 -1.111 1.00 90.69 98 TRP A CA 1
ATOM 752 C C . TRP A 1 98 ? -6.158 -5.011 -0.515 1.00 90.69 98 TRP A C 1
ATOM 754 O O . TRP A 1 98 ? -5.154 -5.113 -1.216 1.00 90.69 98 TRP A O 1
ATOM 764 N N . TRP A 1 99 ? -6.083 -4.641 0.768 1.00 91.06 99 TRP A N 1
ATOM 765 C CA . TRP A 1 99 ? -4.827 -4.305 1.450 1.00 91.06 99 TRP A CA 1
ATOM 766 C C . TRP A 1 99 ? -3.881 -5.502 1.650 1.00 91.06 99 TRP A C 1
ATOM 768 O O . TRP A 1 99 ? -2.693 -5.299 1.875 1.00 91.06 99 TRP A O 1
ATOM 778 N N . TRP A 1 100 ? -4.353 -6.745 1.510 1.00 90.81 100 TRP A N 1
ATOM 779 C CA . TRP A 1 100 ? -3.508 -7.950 1.526 1.00 90.81 100 TRP A CA 1
ATOM 780 C C . TRP A 1 100 ? -2.888 -8.296 0.161 1.00 90.81 100 TRP A C 1
ATOM 782 O O . TRP A 1 100 ? -2.076 -9.220 0.055 1.00 90.81 100 TRP A O 1
ATOM 792 N N . HIS A 1 101 ? -3.267 -7.567 -0.890 1.00 89.50 101 HIS A N 1
ATOM 793 C CA . HIS A 1 101 ? -2.905 -7.847 -2.280 1.00 89.50 101 HIS A CA 1
ATOM 794 C C . HIS A 1 101 ? -1.982 -6.778 -2.881 1.00 89.50 101 HIS A C 1
ATOM 796 O O . HIS A 1 101 ? -2.012 -6.541 -4.086 1.00 89.50 101 HIS A O 1
ATOM 802 N N . PHE A 1 102 ? -1.166 -6.116 -2.057 1.00 89.12 102 PHE A N 1
ATOM 803 C CA . PHE A 1 102 ? -0.120 -5.244 -2.582 1.00 89.12 102 PHE A CA 1
ATOM 804 C C . PHE A 1 102 ? 0.951 -6.053 -3.314 1.00 89.12 102 PHE A C 1
ATOM 806 O O . PHE A 1 102 ? 1.339 -7.137 -2.878 1.00 89.12 102 PHE A O 1
ATOM 813 N N . GLU A 1 103 ? 1.446 -5.497 -4.413 1.00 83.56 103 GLU A N 1
ATOM 814 C CA . GLU A 1 103 ? 2.535 -6.075 -5.189 1.00 83.56 103 GLU A CA 1
ATOM 815 C C . GLU A 1 103 ? 3.801 -5.236 -4.987 1.00 83.56 103 GLU A C 1
ATOM 817 O O . GLU A 1 103 ? 3.719 -4.003 -4.909 1.00 83.56 103 GLU A O 1
ATOM 822 N N . PRO A 1 104 ? 4.980 -5.871 -4.874 1.00 76.38 104 PRO A N 1
ATOM 823 C CA . PRO A 1 104 ? 6.227 -5.132 -4.824 1.00 76.38 104 PRO A CA 1
ATOM 824 C C . PRO A 1 104 ? 6.411 -4.386 -6.145 1.00 76.38 104 PRO A C 1
ATOM 826 O O . PRO A 1 104 ? 6.071 -4.900 -7.215 1.00 76.38 104 PRO A O 1
ATOM 829 N N . ALA A 1 105 ? 6.976 -3.179 -6.076 1.00 71.06 105 ALA A N 1
ATOM 830 C CA . ALA A 1 105 ? 7.298 -2.427 -7.279 1.00 71.06 105 ALA A CA 1
ATOM 831 C C . ALA A 1 105 ? 8.130 -3.313 -8.226 1.00 71.06 105 ALA A C 1
ATOM 833 O O . ALA A 1 105 ? 9.070 -3.974 -7.762 1.00 71.06 105 ALA A O 1
ATOM 834 N N . PRO A 1 106 ? 7.817 -3.342 -9.537 1.00 65.88 106 PRO A N 1
ATOM 835 C CA . PRO A 1 106 ? 8.594 -4.119 -10.487 1.00 65.88 106 PRO A CA 1
ATOM 836 C C . PRO A 1 106 ? 10.052 -3.697 -10.355 1.00 65.88 106 PRO A C 1
ATOM 838 O O . PRO A 1 106 ? 10.366 -2.501 -10.375 1.00 65.88 106 PRO A O 1
ATOM 841 N N . THR A 1 107 ? 10.937 -4.673 -10.164 1.00 60.19 107 THR A N 1
ATOM 842 C CA . THR A 1 107 ? 12.366 -4.425 -10.006 1.00 60.19 107 THR A CA 1
ATOM 843 C C . THR A 1 107 ? 12.872 -3.761 -11.279 1.00 60.19 107 THR A C 1
ATOM 845 O O . THR A 1 107 ? 13.159 -4.443 -12.258 1.00 60.19 107 THR A O 1
ATOM 848 N N . LYS A 1 108 ? 12.955 -2.425 -11.295 1.00 57.88 108 LYS A N 1
ATOM 849 C CA . LYS A 1 108 ? 13.590 -1.690 -12.390 1.00 57.88 108 LYS A CA 1
ATOM 850 C C . LYS A 1 108 ? 15.047 -2.112 -12.395 1.00 57.88 108 LYS A C 1
ATOM 852 O O . LYS A 1 108 ? 15.813 -1.728 -11.505 1.00 57.88 108 LYS A O 1
ATOM 857 N N . HIS A 1 109 ? 15.416 -2.968 -13.338 1.00 59.19 109 HIS A N 1
ATOM 858 C CA . HIS A 1 109 ? 16.783 -3.439 -13.436 1.00 59.19 109 HIS A CA 1
ATOM 859 C C . HIS A 1 109 ? 17.673 -2.228 -13.730 1.00 59.19 109 HIS A C 1
ATOM 861 O O . HIS A 1 109 ? 17.311 -1.346 -14.505 1.00 59.19 109 HIS A O 1
ATOM 867 N N . ALA A 1 110 ? 18.855 -2.151 -13.112 1.00 63.47 110 ALA A N 1
ATOM 868 C CA . ALA A 1 110 ? 19.773 -1.024 -13.319 1.00 63.47 110 ALA A CA 1
ATOM 869 C C . ALA A 1 110 ? 20.130 -0.806 -14.808 1.00 63.47 110 ALA A C 1
ATOM 871 O O . ALA A 1 110 ? 20.472 0.307 -15.208 1.00 63.47 110 ALA A O 1
ATOM 872 N N . TRP A 1 111 ? 20.000 -1.863 -15.614 1.00 62.81 111 TRP A N 1
ATOM 873 C CA . TRP A 1 111 ? 20.192 -1.882 -17.060 1.00 62.81 111 TRP A CA 1
ATOM 874 C C . TRP A 1 111 ? 19.091 -1.159 -17.851 1.00 62.81 111 TRP A C 1
ATOM 876 O O . TRP A 1 111 ? 19.418 -0.563 -18.872 1.00 62.81 111 TRP A O 1
ATOM 886 N N . ASP A 1 112 ? 17.863 -1.043 -17.332 1.00 68.94 112 ASP A N 1
ATOM 887 C CA . ASP A 1 112 ? 16.774 -0.292 -17.989 1.00 68.94 112 ASP A CA 1
ATOM 888 C C . ASP A 1 112 ? 17.117 1.202 -18.137 1.00 68.94 112 ASP A C 1
ATOM 890 O O . ASP A 1 112 ? 16.596 1.912 -18.996 1.00 68.94 112 ASP A O 1
ATOM 894 N N . ARG A 1 113 ? 18.036 1.720 -17.309 1.00 70.25 113 ARG A N 1
ATOM 895 C CA . ARG A 1 113 ? 18.533 3.103 -17.423 1.00 70.25 113 ARG A CA 1
ATOM 896 C C . ARG A 1 113 ? 19.488 3.298 -18.602 1.00 70.25 113 ARG A C 1
ATOM 898 O O . ARG A 1 113 ? 19.648 4.425 -19.066 1.00 70.25 113 ARG A O 1
ATOM 905 N N . LEU A 1 114 ? 20.149 2.231 -19.050 1.00 78.69 114 LEU A N 1
ATOM 906 C CA . LEU A 1 114 ? 21.095 2.240 -20.167 1.00 78.69 114 LEU A CA 1
ATOM 907 C C . LEU A 1 114 ? 20.401 2.003 -21.514 1.00 78.69 114 LEU A C 1
ATOM 909 O O . LEU A 1 114 ? 20.979 2.357 -22.542 1.00 78.69 114 LEU A O 1
ATOM 913 N N . ASP A 1 115 ? 19.163 1.502 -21.518 1.00 79.56 115 ASP A N 1
ATOM 914 C CA . ASP A 1 115 ? 18.392 1.215 -22.734 1.00 79.56 115 ASP A CA 1
ATOM 915 C C . ASP A 1 115 ? 18.224 2.429 -23.642 1.00 79.56 115 ASP A C 1
ATOM 917 O O . ASP A 1 115 ? 18.352 2.312 -24.858 1.00 79.56 115 ASP A O 1
ATOM 921 N N . TRP A 1 116 ? 18.007 3.623 -23.080 1.00 82.00 116 TRP A N 1
ATOM 922 C CA . TRP A 1 116 ? 18.005 4.859 -23.870 1.00 82.00 116 TRP A CA 1
ATOM 923 C C . TRP A 1 116 ? 19.323 4.992 -24.629 1.00 82.00 116 TRP A C 1
ATOM 925 O O . TRP A 1 116 ? 19.316 5.142 -25.852 1.00 82.00 116 TRP A O 1
ATOM 935 N N . ILE A 1 117 ? 20.454 4.963 -23.919 1.00 87.69 117 ILE A N 1
ATOM 936 C CA . ILE A 1 117 ? 21.778 5.205 -24.507 1.00 87.69 117 ILE A CA 1
ATOM 937 C C . ILE A 1 117 ? 22.071 4.150 -25.575 1.00 87.69 117 ILE A C 1
ATOM 939 O O . ILE A 1 117 ? 22.539 4.493 -26.659 1.00 87.69 117 ILE A O 1
ATOM 943 N N . TRP A 1 118 ? 21.745 2.888 -25.296 1.00 85.69 118 TRP A N 1
ATOM 944 C CA . TRP A 1 118 ? 21.961 1.780 -26.218 1.00 85.69 118 TRP A CA 1
ATOM 945 C C . TRP A 1 118 ? 21.089 1.873 -27.474 1.00 85.69 118 TRP A C 1
ATOM 947 O O . TRP A 1 118 ? 21.582 1.684 -28.589 1.00 85.69 118 TRP A O 1
ATOM 957 N N . ASN A 1 119 ? 19.819 2.251 -27.321 1.00 85.62 119 ASN A N 1
ATOM 958 C CA . ASN A 1 119 ? 18.916 2.497 -28.443 1.00 85.62 119 ASN A CA 1
ATOM 959 C C . ASN A 1 119 ? 19.377 3.695 -29.282 1.00 85.62 119 ASN A C 1
ATOM 961 O O . ASN A 1 119 ? 19.377 3.619 -30.509 1.00 85.62 119 ASN A O 1
ATOM 965 N N . GLY A 1 120 ? 19.835 4.774 -28.642 1.00 88.56 120 GLY A N 1
ATOM 966 C CA . GLY A 1 120 ? 20.395 5.941 -29.325 1.00 88.56 120 GLY A CA 1
ATOM 967 C C . GLY A 1 120 ? 21.672 5.612 -30.099 1.00 88.56 120 GLY A C 1
ATOM 968 O O . GLY A 1 120 ? 21.804 5.992 -31.263 1.00 88.56 120 GLY A O 1
ATOM 969 N N . LEU A 1 121 ? 22.587 4.853 -29.488 1.00 91.69 121 LEU A N 1
ATOM 970 C CA . LEU A 1 121 ? 23.819 4.397 -30.130 1.00 91.69 121 LEU A CA 1
ATOM 971 C C . LEU A 1 121 ? 23.517 3.497 -31.330 1.00 91.69 121 LEU A C 1
ATOM 973 O O . LEU A 1 121 ? 24.099 3.681 -32.395 1.00 91.69 121 LEU A O 1
ATOM 977 N N . THR A 1 122 ? 22.581 2.560 -31.175 1.00 90.50 122 THR A N 1
ATOM 978 C CA . THR A 1 122 ? 22.189 1.627 -32.236 1.00 90.50 122 THR A CA 1
ATOM 979 C C . THR A 1 122 ? 21.503 2.359 -33.387 1.00 90.50 122 THR A C 1
ATOM 981 O O . THR A 1 122 ? 21.851 2.130 -34.542 1.00 90.50 122 THR A O 1
ATOM 984 N N . ALA A 1 123 ? 20.589 3.290 -33.097 1.00 90.75 123 ALA A N 1
ATOM 985 C CA . ALA A 1 123 ? 19.947 4.126 -34.110 1.00 90.75 123 ALA A CA 1
ATOM 986 C C . ALA A 1 123 ? 20.968 4.995 -34.862 1.00 90.75 123 ALA A C 1
ATOM 988 O O . ALA A 1 123 ? 20.931 5.073 -36.090 1.00 90.75 123 ALA A O 1
ATOM 989 N N . GLY A 1 124 ? 21.919 5.598 -34.141 1.00 91.81 124 GLY A N 1
ATOM 990 C CA . GLY A 1 124 ? 23.013 6.367 -34.732 1.00 91.81 124 GLY A CA 1
ATOM 991 C C . GLY A 1 124 ? 23.930 5.509 -35.605 1.00 91.81 124 GLY A C 1
ATOM 992 O O . GLY A 1 124 ? 24.231 5.886 -36.736 1.00 91.81 124 GLY A O 1
ATOM 993 N N . ALA A 1 125 ? 24.323 4.328 -35.127 1.00 90.12 125 ALA A N 1
ATOM 994 C CA . ALA A 1 125 ? 25.125 3.374 -35.887 1.00 90.12 125 ALA A CA 1
ATOM 995 C C . ALA A 1 125 ? 24.398 2.902 -37.156 1.00 90.12 125 ALA A C 1
ATOM 997 O O . ALA A 1 125 ? 25.015 2.831 -38.218 1.00 90.12 125 ALA A O 1
ATOM 998 N N . LEU A 1 126 ? 23.085 2.654 -37.081 1.00 88.88 126 LEU A N 1
ATOM 999 C CA . LEU A 1 126 ? 22.263 2.315 -38.245 1.00 88.88 126 LEU A CA 1
ATOM 1000 C C . LEU A 1 126 ? 22.194 3.464 -39.254 1.00 88.88 126 LEU A C 1
ATOM 1002 O O . LEU A 1 126 ? 22.346 3.232 -40.450 1.00 88.88 126 LEU A O 1
ATOM 1006 N N . ALA A 1 127 ? 21.989 4.700 -38.792 1.00 88.81 127 ALA A N 1
ATOM 1007 C CA . ALA A 1 127 ? 21.938 5.874 -39.660 1.00 88.81 127 ALA A CA 1
ATOM 1008 C C . ALA A 1 127 ? 23.286 6.131 -40.353 1.00 88.81 127 ALA A C 1
ATOM 1010 O O . ALA A 1 127 ? 23.328 6.447 -41.546 1.00 88.81 127 ALA A O 1
ATOM 1011 N N . LEU A 1 128 ? 24.396 5.939 -39.633 1.00 86.75 128 LEU A N 1
ATOM 1012 C CA . LEU A 1 128 ? 25.739 5.988 -40.207 1.00 86.75 128 LEU A CA 1
ATOM 1013 C C . LEU A 1 128 ? 25.932 4.879 -41.239 1.00 86.75 128 LEU A C 1
ATOM 1015 O O . LEU A 1 128 ? 26.325 5.172 -42.364 1.00 86.75 128 LEU A O 1
ATOM 1019 N N . ALA A 1 129 ? 25.601 3.631 -40.905 1.00 86.12 129 ALA A N 1
ATOM 1020 C CA . ALA A 1 129 ? 25.691 2.512 -41.839 1.00 86.12 129 ALA A CA 1
ATOM 1021 C C . ALA A 1 129 ? 24.866 2.767 -43.113 1.00 86.12 129 ALA A C 1
ATOM 1023 O O . ALA A 1 129 ? 25.377 2.594 -44.217 1.00 86.12 129 ALA A O 1
ATOM 1024 N N . ALA A 1 130 ? 23.634 3.268 -42.980 1.00 84.75 130 ALA A N 1
ATOM 1025 C CA . ALA A 1 130 ? 22.795 3.660 -44.111 1.00 84.75 130 ALA A CA 1
ATOM 1026 C C . ALA A 1 130 ? 23.444 4.769 -44.961 1.00 84.75 130 ALA A C 1
ATOM 1028 O O . ALA A 1 130 ? 23.424 4.698 -46.190 1.00 84.75 130 ALA A O 1
ATOM 1029 N N . SER A 1 131 ? 24.081 5.753 -44.323 1.00 81.31 131 SER A N 1
ATOM 1030 C CA . SER A 1 131 ? 24.796 6.837 -45.012 1.00 81.31 131 SER A CA 1
ATOM 1031 C C . SER A 1 131 ? 26.016 6.322 -45.786 1.00 81.31 131 SER A C 1
ATOM 1033 O O . SER A 1 131 ? 26.234 6.708 -46.935 1.00 81.31 131 SER A O 1
ATOM 1035 N N . PHE A 1 132 ? 26.783 5.399 -45.197 1.00 80.19 132 PHE A N 1
ATOM 1036 C CA . PHE A 1 132 ? 27.912 4.750 -45.867 1.00 80.19 132 PHE A CA 1
ATOM 1037 C C . PHE A 1 132 ? 27.462 3.880 -47.043 1.00 80.19 132 PHE A C 1
ATOM 1039 O O . PHE A 1 132 ? 28.113 3.902 -48.083 1.00 80.19 132 PHE A O 1
ATOM 1046 N N . ILE A 1 133 ? 26.333 3.172 -46.928 1.00 82.06 133 ILE A N 1
ATOM 1047 C CA . ILE A 1 133 ? 25.770 2.375 -48.027 1.00 82.06 133 ILE A CA 1
ATOM 1048 C C . ILE A 1 133 ? 25.489 3.258 -49.252 1.00 82.06 133 ILE A C 1
ATOM 1050 O O . ILE A 1 133 ? 25.886 2.900 -50.360 1.00 82.06 133 ILE A O 1
ATOM 1054 N N . VAL A 1 134 ? 24.877 4.434 -49.070 1.00 73.38 134 VAL A N 1
ATOM 1055 C CA . VAL A 1 134 ? 24.614 5.379 -50.175 1.00 73.38 134 VAL A CA 1
ATOM 1056 C C . VAL A 1 134 ? 25.916 5.846 -50.835 1.00 73.38 134 VAL A C 1
ATOM 1058 O O . VAL A 1 134 ? 26.013 5.855 -52.064 1.00 73.38 134 VAL A O 1
ATOM 1061 N N . GLY A 1 135 ? 26.934 6.176 -50.035 1.00 68.69 135 GLY A N 1
ATOM 1062 C CA . GLY A 1 135 ? 28.248 6.578 -50.544 1.00 68.69 135 GLY A CA 1
ATOM 1063 C C . GLY A 1 135 ? 28.962 5.462 -51.315 1.00 68.69 135 GLY A C 1
ATOM 1064 O O . GLY A 1 135 ? 29.533 5.713 -52.375 1.00 68.69 135 GLY A O 1
ATOM 1065 N N . ILE A 1 136 ? 28.872 4.219 -50.837 1.00 69.00 136 ILE A N 1
ATOM 1066 C CA . ILE A 1 136 ? 29.439 3.038 -51.501 1.00 69.00 136 ILE A CA 1
ATOM 1067 C C . ILE A 1 136 ? 28.761 2.803 -52.859 1.00 69.00 136 ILE A C 1
ATOM 1069 O O . ILE A 1 136 ? 29.454 2.623 -53.860 1.00 69.00 136 ILE A O 1
ATOM 1073 N N . TYR A 1 137 ? 27.427 2.875 -52.932 1.00 68.38 137 TYR A N 1
ATOM 1074 C CA . TYR A 1 137 ? 26.701 2.747 -54.202 1.00 68.38 137 TYR A CA 1
ATOM 1075 C C . TYR A 1 137 ? 27.136 3.795 -55.236 1.00 68.38 137 TYR A C 1
ATOM 1077 O O . TYR A 1 137 ? 27.347 3.462 -56.402 1.00 68.38 137 TYR A O 1
ATOM 1085 N N . GLN A 1 138 ? 27.310 5.053 -54.824 1.00 65.44 138 GLN A N 1
ATOM 1086 C CA . GLN A 1 138 ? 27.743 6.126 -55.724 1.00 65.44 138 GLN A CA 1
ATOM 1087 C C . GLN A 1 138 ? 29.204 5.971 -56.165 1.00 65.44 138 GLN A C 1
ATOM 1089 O O . GLN A 1 138 ? 29.505 6.189 -57.337 1.00 65.44 138 GLN A O 1
ATOM 1094 N N . ALA A 1 139 ? 30.099 5.548 -55.267 1.00 67.00 139 ALA A N 1
ATOM 1095 C CA . ALA A 1 139 ? 31.512 5.321 -55.574 1.00 67.00 139 ALA A CA 1
ATOM 1096 C C . ALA A 1 139 ? 31.719 4.175 -56.581 1.00 67.00 139 ALA A C 1
ATOM 1098 O O . ALA A 1 139 ? 32.531 4.299 -57.498 1.00 67.00 139 ALA A O 1
ATOM 1099 N N . PHE A 1 140 ? 30.933 3.098 -56.480 1.00 61.88 140 PHE A N 1
ATOM 1100 C CA . PHE A 1 140 ? 30.904 2.059 -57.514 1.00 61.88 140 PHE A CA 1
ATOM 1101 C C . PHE A 1 140 ? 30.275 2.559 -58.825 1.00 61.88 140 PHE A C 1
ATOM 1103 O O . PHE A 1 140 ? 30.704 2.157 -59.903 1.00 61.88 140 PHE A O 1
ATOM 1110 N N . SER A 1 141 ? 29.306 3.479 -58.756 1.00 61.41 141 SER A N 1
ATOM 1111 C CA . SER A 1 141 ? 28.635 4.024 -59.942 1.00 61.41 141 SER A CA 1
ATOM 1112 C C . SER A 1 141 ? 29.487 5.016 -60.746 1.00 61.41 141 SER A C 1
ATOM 1114 O O . SER A 1 141 ? 29.339 5.069 -61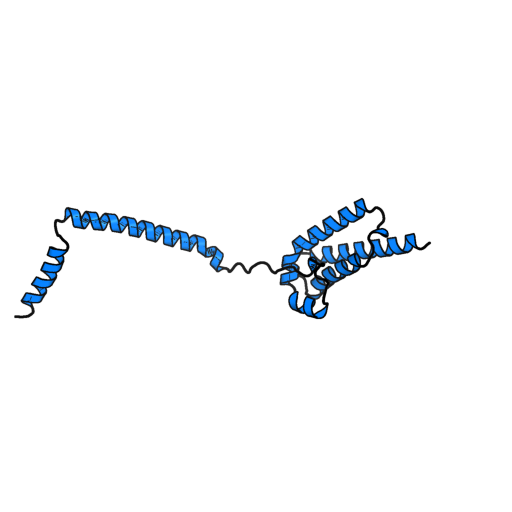.964 1.00 61.41 141 SER A O 1
ATOM 1116 N N . VAL A 1 142 ? 30.353 5.810 -60.106 1.00 60.09 142 VAL A N 1
ATOM 1117 C CA . VAL A 1 142 ? 31.260 6.758 -60.795 1.00 60.09 142 VAL A CA 1
ATOM 1118 C C . VAL A 1 142 ? 32.565 6.116 -61.266 1.00 60.09 142 VAL A C 1
ATOM 1120 O O . VAL A 1 142 ? 33.209 6.642 -62.169 1.00 60.09 142 VAL A O 1
ATOM 1123 N N . GLY A 1 143 ? 32.944 4.969 -60.695 1.00 57.53 143 GLY A N 1
ATOM 1124 C CA . GLY A 1 143 ? 34.164 4.243 -61.052 1.00 57.53 143 GLY A CA 1
ATOM 1125 C C . GLY A 1 143 ? 34.078 3.411 -62.334 1.00 57.53 143 GLY A C 1
ATOM 1126 O O . GLY A 1 143 ? 35.104 2.903 -62.775 1.00 57.53 143 GLY A O 1
ATOM 1127 N N . GLY A 1 144 ? 32.890 3.249 -62.931 1.00 54.88 144 GLY A N 1
ATOM 1128 C CA . GLY A 1 144 ? 32.723 2.525 -64.199 1.00 54.88 144 GLY A CA 1
ATOM 1129 C C . GLY A 1 144 ? 33.167 1.057 -64.170 1.00 54.88 144 GLY A C 1
ATOM 1130 O O . GLY A 1 144 ? 33.375 0.480 -65.228 1.00 54.88 144 GLY A O 1
ATOM 1131 N N . LEU A 1 145 ? 33.321 0.461 -62.985 1.00 55.12 145 LEU A N 1
ATOM 1132 C CA . LEU A 1 145 ? 33.632 -0.953 -62.810 1.00 55.12 145 LEU A CA 1
ATOM 1133 C C . LEU A 1 145 ? 32.363 -1.662 -62.361 1.00 55.12 145 LEU A C 1
ATOM 1135 O O . LEU A 1 145 ? 31.916 -1.530 -61.220 1.00 55.12 145 LEU A O 1
ATOM 1139 N N . SER A 1 146 ? 31.762 -2.402 -63.283 1.00 63.16 146 SER A N 1
ATOM 1140 C CA . SER A 1 146 ? 30.667 -3.304 -62.958 1.00 63.16 146 SER A CA 1
ATOM 1141 C C . SER A 1 146 ? 31.168 -4.404 -62.009 1.00 63.16 146 SER A C 1
ATOM 1143 O O . SER A 1 146 ? 32.313 -4.850 -62.103 1.00 63.16 146 SER A O 1
ATOM 1145 N N . TRP A 1 147 ? 30.313 -4.895 -61.101 1.00 58.12 147 TRP A N 1
ATOM 1146 C CA . TRP A 1 147 ? 30.661 -6.008 -60.200 1.00 58.12 147 TRP A CA 1
ATOM 1147 C C . TRP A 1 147 ? 31.210 -7.234 -60.962 1.00 58.12 147 TRP A C 1
ATOM 1149 O O . TRP A 1 147 ? 32.067 -7.946 -60.445 1.00 58.12 147 TRP A O 1
ATOM 1159 N N . GLY A 1 148 ? 30.788 -7.444 -62.215 1.00 62.12 148 GLY A N 1
ATOM 1160 C CA . GLY A 1 148 ? 31.324 -8.491 -63.092 1.00 62.12 148 GLY A CA 1
ATOM 1161 C C . GLY A 1 148 ? 32.792 -8.290 -63.493 1.00 62.12 148 GLY A C 1
ATOM 1162 O O . GLY A 1 148 ? 33.535 -9.263 -63.592 1.00 62.12 148 GLY A O 1
ATOM 1163 N N . GLU A 1 149 ? 33.248 -7.048 -63.661 1.00 60.59 149 GLU A N 1
ATOM 1164 C CA . GLU A 1 149 ? 34.635 -6.726 -64.029 1.00 60.59 149 GLU A CA 1
ATOM 1165 C C . GLU A 1 149 ? 35.592 -6.837 -62.833 1.00 60.59 149 GLU A C 1
ATOM 1167 O O . GLU A 1 149 ? 36.706 -7.339 -62.986 1.00 60.59 149 GLU A O 1
ATOM 1172 N N . THR A 1 150 ? 35.151 -6.454 -61.628 1.00 63.91 150 THR A N 1
ATOM 1173 C CA . THR A 1 150 ? 35.949 -6.585 -60.393 1.00 63.91 150 THR A CA 1
ATOM 1174 C C . THR A 1 150 ? 36.131 -8.044 -59.959 1.00 63.91 150 THR A C 1
ATOM 1176 O O . THR A 1 150 ? 37.203 -8.420 -59.490 1.00 63.91 150 THR A O 1
ATOM 1179 N N . PHE A 1 151 ? 35.128 -8.908 -60.154 1.00 62.41 151 PHE A N 1
ATOM 1180 C CA . PHE A 1 151 ? 35.308 -10.350 -59.934 1.00 62.41 151 PHE A CA 1
ATOM 1181 C C . PHE A 1 151 ? 36.092 -11.030 -61.073 1.00 62.41 151 PHE A C 1
ATOM 1183 O O . PHE A 1 151 ? 36.812 -12.004 -60.837 1.00 62.41 151 PHE A O 1
ATOM 1190 N N . SER A 1 152 ? 36.041 -10.485 -62.293 1.00 61.22 152 SER A N 1
ATOM 1191 C CA . SER A 1 152 ? 36.878 -10.924 -63.419 1.00 61.22 152 SER A CA 1
ATOM 1192 C C . SER A 1 152 ? 38.377 -10.695 -63.165 1.00 61.22 152 SER A C 1
ATOM 1194 O O . SER A 1 152 ? 39.177 -11.593 -63.429 1.00 61.22 152 SER A O 1
ATOM 1196 N N . THR A 1 153 ? 38.791 -9.561 -62.587 1.00 61.53 153 THR A N 1
ATOM 1197 C CA . THR A 1 153 ? 40.213 -9.306 -62.268 1.00 61.53 153 THR A CA 1
ATOM 1198 C C . THR A 1 153 ? 40.755 -10.209 -61.159 1.00 61.53 153 THR A C 1
ATOM 1200 O O . THR A 1 153 ? 41.901 -10.650 -61.245 1.00 61.53 153 THR A O 1
ATOM 1203 N N . ILE A 1 154 ? 39.932 -10.575 -60.169 1.00 59.72 154 ILE A N 1
ATOM 1204 C CA . ILE A 1 154 ? 40.292 -11.593 -59.163 1.00 59.72 154 ILE A CA 1
ATOM 1205 C C . ILE A 1 154 ? 40.480 -12.970 -59.831 1.00 59.72 154 ILE A C 1
ATOM 1207 O O . ILE A 1 154 ? 41.385 -13.722 -59.470 1.00 59.72 154 ILE A O 1
ATOM 1211 N N . THR A 1 155 ? 39.690 -13.274 -60.866 1.00 53.97 155 THR A N 1
ATOM 1212 C CA . THR A 1 155 ? 39.785 -14.530 -61.629 1.00 53.97 155 THR A CA 1
ATOM 1213 C C . THR A 1 155 ? 41.012 -14.562 -62.557 1.00 53.97 155 THR A C 1
ATOM 1215 O O . THR A 1 155 ? 41.685 -15.587 -62.649 1.00 53.97 155 THR A O 1
ATOM 1218 N N . GLN A 1 156 ? 41.376 -13.443 -63.197 1.00 57.12 156 GLN A N 1
ATOM 1219 C CA . GLN A 1 156 ? 42.590 -13.353 -64.026 1.00 57.12 156 GLN A CA 1
ATOM 1220 C C . GLN A 1 156 ? 43.888 -13.381 -63.203 1.00 57.12 156 GLN A C 1
ATOM 1222 O O . GLN A 1 156 ? 44.871 -13.970 -63.649 1.00 57.12 156 GLN A O 1
ATOM 1227 N N . GLY A 1 157 ? 43.894 -12.818 -61.989 1.00 56.28 157 GLY A N 1
ATOM 1228 C CA . GLY A 1 157 ? 45.050 -12.887 -61.086 1.00 56.28 157 GLY A CA 1
ATOM 1229 C C . GLY A 1 157 ? 45.364 -14.308 -60.601 1.00 56.28 157 GLY A C 1
ATOM 1230 O O . GLY A 1 157 ? 46.530 -14.662 -60.447 1.00 56.28 157 GLY A O 1
ATOM 1231 N N . ALA A 1 158 ? 44.341 -15.152 -60.429 1.00 55.44 158 ALA A N 1
ATOM 1232 C CA . ALA A 1 158 ? 44.513 -16.563 -60.080 1.00 55.44 158 ALA A CA 1
ATOM 1233 C C . ALA A 1 158 ? 44.968 -17.433 -61.272 1.00 55.44 158 ALA A C 1
ATOM 1235 O O . ALA A 1 158 ? 45.653 -18.434 -61.072 1.00 55.44 158 ALA A O 1
ATOM 1236 N N . GLY A 1 159 ? 44.637 -17.043 -62.509 1.00 52.12 159 GLY A N 1
ATOM 1237 C CA . GLY A 1 159 ? 45.019 -17.778 -63.722 1.00 52.12 159 GLY A CA 1
ATOM 1238 C C . GLY A 1 159 ? 46.518 -17.742 -64.047 1.00 52.12 159 GLY A C 1
ATOM 1239 O O . GLY A 1 159 ? 47.032 -18.692 -64.627 1.00 52.12 159 GLY A O 1
ATOM 1240 N N . LEU A 1 160 ? 47.237 -16.692 -63.631 1.00 48.06 160 LEU A N 1
ATOM 1241 C CA . LEU A 1 160 ? 48.694 -16.574 -63.816 1.00 48.06 160 LEU A CA 1
ATOM 1242 C C . LEU A 1 160 ? 49.521 -17.236 -62.700 1.00 48.06 160 LEU A C 1
ATOM 1244 O O . LEU A 1 160 ? 50.734 -17.344 -62.834 1.00 48.06 160 LEU A O 1
ATOM 1248 N N . ALA A 1 161 ? 48.889 -17.680 -61.611 1.00 52.09 161 ALA A N 1
ATOM 1249 C CA . ALA A 1 161 ? 49.554 -18.422 -60.536 1.00 52.09 161 ALA A CA 1
ATOM 1250 C C . ALA A 1 161 ? 49.442 -19.953 -60.698 1.00 52.09 161 ALA A C 1
ATOM 1252 O O . ALA A 1 161 ? 49.978 -20.691 -59.873 1.00 52.09 161 ALA A O 1
ATOM 1253 N N . LEU A 1 162 ? 48.731 -20.432 -61.728 1.00 46.84 162 LEU A N 1
ATOM 1254 C CA . LEU A 1 162 ? 48.423 -21.852 -61.946 1.00 46.84 162 LEU A CA 1
ATOM 1255 C C . LEU A 1 162 ? 48.918 -22.418 -63.292 1.00 46.84 162 LEU A C 1
ATOM 1257 O O . LEU A 1 162 ? 48.510 -23.519 -63.662 1.00 46.84 162 LEU A O 1
ATOM 1261 N N . ILE A 1 163 ? 49.809 -21.717 -64.002 1.00 46.66 163 ILE A N 1
ATOM 1262 C CA . ILE A 1 163 ? 50.540 -22.258 -65.164 1.00 46.66 163 ILE A CA 1
ATOM 1263 C C . ILE A 1 163 ? 52.034 -22.029 -64.969 1.00 46.66 163 ILE A C 1
ATOM 1265 O O . ILE A 1 163 ? 52.402 -20.879 -64.645 1.00 46.66 163 ILE A O 1
#

pLDDT: mean 76.71, std 12.8, range [46.66, 91.81]

Sequence (163 aa):
MPSDAMSTEYESALDHYTFVLRNFSSVMPMPTEEQALSVLLARDALREIPPETAPGATAYAARLIELDERLKQHGETIAAAANLDAWRSSVQPPAEFWWWHFEPAPTKHAWDRLDWIWNGLTAGALALAASFIVGIYQAFSVGGLSWGETFSTITQGAGLALI

Foldseek 3Di:
DVLVVLQVQLVVLLVQLVVLLVVCPDDDDQDALVSLVSNLVSVVSNVPRDCVSHDPSVVVVVSVVVSVVSLVVCLQSSQVNDVLVVVCVVVVDDPPSCSSVRHHDPPPPPCVVCVVVVVVVVVVVVVVVVVVVVVVVVVCVVVPQDPVNVVVVVVVVVVVVPD

Secondary structure (DSSP, 8-state):
--HHHHHHHHHHHHHHHHHHHHHHTSSSSPPPHHHHHHHHHHHHHHHHS-GGGSSSHHHHHHHHHHHHHHHHHTHHHHHHHS-HHHHHHHH---TT-GGG---PPP---GGGGTHHHHHHHHHHHHHHHHHHHHHHHHHHHHTT--HHHHHHHHHHHHHTT--

Radius of gyration: 34.92 Å; chains: 1; bounding box: 77×35×92 Å

Organism: NCBI:txid1429439